Protein AF-A0A7Y6DN08-F1 (afdb_monomer)

Radius of gyration: 17.58 Å; Cα contacts (8 Å, |Δi|>4): 60; chains: 1; bounding box: 55×18×45 Å

Solvent-accessible surface area (backbone atoms only — not comparable to full-atom values): 5517 Å² total; per-residue (Å²): 140,82,84,79,54,45,80,47,69,48,92,56,81,80,80,79,52,68,72,60,49,55,49,50,54,59,58,43,73,76,43,87,35,70,46,65,35,73,54,57,69,56,70,75,73,68,48,93,78,54,72,87,78,43,58,70,53,51,44,51,48,51,54,55,46,50,65,67,65,50,78,74,81,79,86,84,77,85,78,79,76,86,133

Secondary structure (DSSP, 8-state):
-----EEEE-SSSSPPPHHHHHHHHHHHTTSS-EEEE---HHHHTT----GGGS-HHHHHHHHHHHHHHS---S---------

Foldseek 3Di:
DDAPAEEAEDPDADDDDPVVVV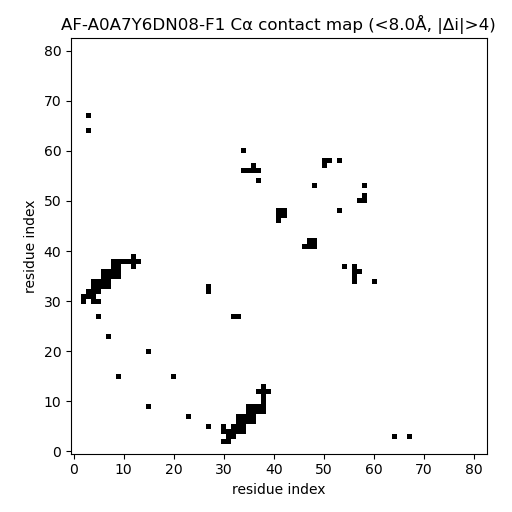VCVVVRVVTPHYAYAYDDPCVVVVHDDDLVPGDPSSVVVVVSVVVVPPDPPDDPPPPPDDD

Structure (mmCIF, N/CA/C/O backbone):
data_AF-A0A7Y6DN08-F1
#
_entry.id   AF-A0A7Y6DN08-F1
#
loop_
_atom_site.group_PDB
_atom_site.id
_atom_site.type_symbol
_atom_site.label_atom_id
_atom_site.label_alt_id
_atom_site.label_comp_id
_atom_site.label_asym_id
_atom_site.label_entity_id
_atom_site.label_seq_id
_atom_site.pdbx_PDB_ins_code
_atom_site.Cartn_x
_atom_site.Cartn_y
_atom_site.Cartn_z
_atom_site.occupancy
_atom_site.B_iso_or_equiv
_atom_site.auth_seq_id
_atom_site.auth_comp_id
_atom_site.auth_asym_id
_atom_site.auth_atom_id
_atom_site.pdbx_PDB_model_num
ATOM 1 N N . MET A 1 1 ? -10.710 -10.795 16.788 1.00 78.81 1 MET A N 1
ATOM 2 C CA . MET A 1 1 ? -9.726 -10.527 15.720 1.00 78.81 1 MET A CA 1
ATOM 3 C C . MET A 1 1 ? -10.203 -9.277 15.001 1.00 78.81 1 MET A C 1
ATOM 5 O O . MET A 1 1 ? -11.362 -9.257 14.610 1.00 78.81 1 MET A O 1
ATOM 9 N N . GLU A 1 2 ? -9.377 -8.236 14.921 1.00 89.88 2 GLU A N 1
ATOM 10 C CA . GLU A 1 2 ? -9.722 -6.947 14.303 1.00 89.88 2 GLU A CA 1
ATOM 11 C C . GLU A 1 2 ? -8.876 -6.740 13.040 1.00 89.88 2 GLU A C 1
ATOM 13 O O . GLU A 1 2 ? -7.667 -6.969 13.061 1.00 89.88 2 GLU A O 1
ATOM 18 N N . LEU A 1 3 ? -9.509 -6.339 11.934 1.00 93.00 3 LEU A N 1
ATOM 19 C CA . LEU A 1 3 ? -8.812 -5.982 10.698 1.00 93.00 3 LEU A CA 1
ATOM 20 C C . LEU A 1 3 ? -8.322 -4.533 10.792 1.00 93.00 3 LEU A C 1
ATOM 22 O O . LEU A 1 3 ? -9.134 -3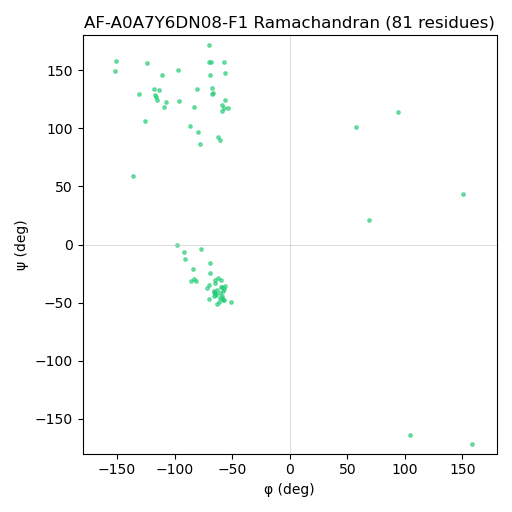.616 10.861 1.00 93.00 3 LEU A O 1
ATOM 26 N N . LEU A 1 4 ? -7.007 -4.313 10.729 1.00 94.88 4 LEU A N 1
ATOM 27 C CA . LEU A 1 4 ? -6.430 -2.963 10.810 1.00 94.88 4 LEU A CA 1
ATOM 28 C C . LEU A 1 4 ? -6.436 -2.215 9.464 1.00 94.88 4 LEU A C 1
ATOM 30 O O . LEU A 1 4 ? -6.546 -0.985 9.439 1.00 94.88 4 LEU A O 1
ATOM 34 N N . GLY A 1 5 ? -6.343 -2.946 8.350 1.00 95.38 5 GLY A N 1
ATOM 35 C CA . GLY A 1 5 ? -6.379 -2.405 6.991 1.00 95.38 5 GLY A CA 1
ATOM 36 C C . GLY A 1 5 ? -5.738 -3.335 5.956 1.00 95.38 5 GLY A C 1
ATOM 37 O O . GLY A 1 5 ? -5.399 -4.478 6.262 1.00 95.38 5 GLY A O 1
ATOM 38 N N . LEU A 1 6 ? -5.583 -2.828 4.732 1.00 97.25 6 LEU A N 1
ATOM 39 C CA . LEU A 1 6 ? -5.028 -3.520 3.566 1.00 97.25 6 LEU A CA 1
ATOM 40 C C . LEU A 1 6 ? -3.749 -2.829 3.081 1.00 97.25 6 LEU A C 1
ATOM 42 O O . LEU A 1 6 ? -3.729 -1.614 2.904 1.00 97.25 6 LEU A O 1
ATOM 46 N N . VAL A 1 7 ? -2.696 -3.598 2.806 1.00 97.69 7 VAL A N 1
ATOM 47 C CA . VAL A 1 7 ? -1.467 -3.086 2.181 1.00 97.69 7 VAL A CA 1
ATOM 48 C C . VAL A 1 7 ? -1.385 -3.608 0.751 1.00 97.69 7 VAL A C 1
ATOM 50 O O . VAL A 1 7 ? -1.321 -4.813 0.526 1.00 97.69 7 VAL A O 1
ATOM 53 N N . LEU A 1 8 ? -1.385 -2.695 -0.215 1.00 96.94 8 LEU A N 1
ATOM 54 C CA . LEU A 1 8 ? -1.173 -2.977 -1.630 1.00 96.94 8 LEU A CA 1
ATOM 55 C C . LEU A 1 8 ? 0.301 -2.744 -1.959 1.00 96.94 8 LEU A C 1
ATOM 57 O O . LEU A 1 8 ? 0.810 -1.652 -1.724 1.00 96.94 8 LEU A O 1
ATOM 61 N N . VAL A 1 9 ? 0.984 -3.751 -2.498 1.00 95.88 9 VAL A N 1
ATOM 62 C CA . VAL A 1 9 ? 2.415 -3.683 -2.831 1.00 95.88 9 VAL A CA 1
ATOM 63 C C . VAL A 1 9 ? 2.580 -3.839 -4.335 1.00 95.88 9 V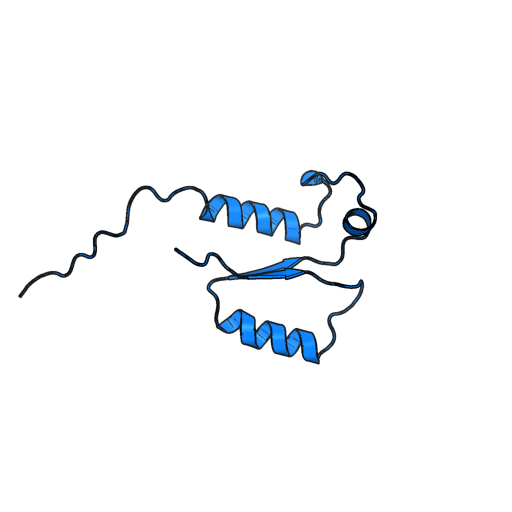AL A C 1
ATOM 65 O O . VAL A 1 9 ? 2.048 -4.787 -4.910 1.00 95.88 9 VAL A O 1
ATOM 68 N N . ALA A 1 10 ? 3.308 -2.924 -4.973 1.00 96.06 10 ALA A N 1
ATOM 69 C CA . ALA A 1 10 ? 3.594 -3.039 -6.397 1.00 96.06 10 ALA A CA 1
ATOM 70 C C . ALA A 1 10 ? 4.514 -4.239 -6.687 1.00 96.06 10 ALA A C 1
ATOM 72 O O . ALA A 1 10 ? 5.530 -4.465 -6.021 1.00 96.06 10 ALA A O 1
ATOM 73 N N . ASP A 1 11 ? 4.158 -5.003 -7.711 1.00 93.88 11 ASP A N 1
ATOM 74 C CA . ASP A 1 11 ? 4.889 -6.170 -8.203 1.00 93.88 11 ASP A CA 1
ATOM 75 C C . ASP A 1 11 ? 5.903 -5.830 -9.302 1.00 93.88 11 ASP A C 1
ATOM 77 O O . ASP A 1 11 ? 6.750 -6.658 -9.618 1.00 93.88 11 ASP A O 1
ATOM 81 N N . ALA A 1 12 ? 5.836 -4.620 -9.856 1.00 95.00 12 ALA A N 1
ATOM 82 C CA . ALA A 1 12 ? 6.748 -4.103 -10.866 1.00 95.00 12 ALA A CA 1
ATOM 83 C C . ALA A 1 12 ? 6.870 -2.570 -10.758 1.00 95.00 12 ALA A C 1
ATOM 85 O O . ALA A 1 12 ? 5.968 -1.909 -10.225 1.00 95.00 12 ALA A O 1
ATOM 86 N N . PRO A 1 13 ? 7.963 -1.971 -11.266 1.00 95.44 13 PRO A N 1
ATOM 87 C CA . PRO A 1 13 ? 8.104 -0.522 -11.315 1.00 95.44 13 PRO A CA 1
ATOM 88 C C . PRO A 1 13 ? 7.129 0.123 -12.310 1.00 95.44 13 PRO A C 1
ATOM 90 O O . PRO A 1 13 ? 6.699 -0.481 -13.292 1.00 95.44 13 PRO A O 1
ATOM 93 N N . GLY A 1 14 ? 6.846 1.408 -12.094 1.00 94.81 14 GLY A N 1
ATOM 94 C CA . GLY A 1 14 ? 6.067 2.235 -13.014 1.00 94.81 14 GLY A CA 1
ATOM 95 C C . GLY A 1 14 ? 4.637 2.510 -12.555 1.00 94.81 14 GLY A C 1
ATOM 96 O O . GLY A 1 14 ? 4.290 2.409 -11.379 1.00 94.81 14 GLY A O 1
ATOM 97 N N . ARG A 1 15 ? 3.801 2.956 -13.498 1.00 94.25 15 ARG A N 1
ATOM 98 C CA . ARG A 1 15 ? 2.424 3.377 -13.216 1.00 94.25 15 ARG A CA 1
ATOM 99 C C . ARG A 1 15 ? 1.501 2.168 -13.109 1.00 94.25 15 ARG A C 1
ATOM 101 O O . ARG A 1 15 ? 1.458 1.351 -14.021 1.00 94.25 15 ARG A O 1
ATOM 108 N N . LEU A 1 16 ? 0.663 2.152 -12.071 1.00 94.88 16 LEU A N 1
ATOM 109 C CA . LEU A 1 16 ? -0.361 1.125 -11.894 1.00 94.88 16 LEU A CA 1
ATOM 110 C C . LEU A 1 16 ? -1.333 1.084 -13.099 1.00 94.88 16 LEU A C 1
ATOM 112 O O . LEU A 1 16 ? -2.011 2.091 -13.368 1.00 94.88 16 LEU A O 1
ATOM 116 N N . PRO A 1 17 ? -1.436 -0.056 -13.814 1.00 96.31 17 PRO A N 1
ATOM 117 C CA . PRO A 1 17 ? -2.388 -0.236 -14.904 1.00 96.31 17 PRO A CA 1
ATOM 118 C C . PRO A 1 17 ? -3.828 0.026 -14.463 1.00 96.31 17 PRO A C 1
ATOM 120 O O . PRO A 1 17 ? -4.215 -0.259 -13.329 1.00 96.31 17 PRO A O 1
ATOM 123 N N . ARG A 1 18 ? -4.652 0.547 -15.381 1.00 97.69 18 ARG A N 1
ATOM 124 C CA . ARG A 1 18 ? -6.053 0.892 -15.093 1.00 97.69 18 ARG A CA 1
ATOM 125 C C . ARG A 1 18 ? -6.848 -0.248 -14.442 1.00 97.69 18 ARG A C 1
ATOM 127 O O . ARG A 1 18 ? -7.435 0.030 -13.403 1.00 97.69 18 ARG A O 1
ATOM 134 N N . PRO A 1 19 ? -6.828 -1.489 -14.957 1.00 97.62 19 PRO A N 1
ATOM 135 C CA . PRO A 1 19 ? -7.585 -2.575 -14.337 1.00 97.62 19 PRO A CA 1
ATOM 136 C C . PRO A 1 19 ? -7.200 -2.828 -12.872 1.00 97.62 19 PRO A C 1
ATOM 138 O O . PRO A 1 19 ? -8.074 -3.024 -12.034 1.00 97.62 19 PRO A O 1
ATOM 141 N N . LEU A 1 20 ? -5.906 -2.754 -12.540 1.00 96.62 20 LEU A N 1
ATOM 142 C CA . LEU A 1 20 ? -5.429 -2.955 -11.168 1.00 96.62 20 LEU A CA 1
ATOM 143 C C . LEU A 1 20 ? -5.791 -1.787 -10.253 1.00 96.62 20 LEU A C 1
ATOM 145 O O . LEU A 1 20 ? -6.149 -1.997 -9.099 1.00 96.62 20 LEU A O 1
ATOM 149 N N . ARG A 1 21 ? -5.743 -0.555 -10.766 1.00 96.19 21 ARG A N 1
ATOM 150 C CA . ARG A 1 21 ? -6.189 0.621 -10.011 1.00 96.19 21 ARG A CA 1
ATOM 151 C C . ARG A 1 21 ? -7.687 0.559 -9.714 1.00 96.19 21 ARG A C 1
ATOM 153 O O . ARG A 1 21 ? -8.090 0.871 -8.599 1.00 96.19 21 ARG A O 1
ATOM 160 N N . ASP A 1 22 ? -8.492 0.165 -10.693 1.00 97.38 22 ASP A N 1
ATOM 161 C CA . ASP A 1 22 ? -9.942 0.070 -10.532 1.00 97.38 22 ASP A CA 1
ATOM 162 C C . ASP A 1 22 ? -10.277 -1.043 -9.507 1.00 97.38 22 ASP A C 1
ATOM 164 O O . ASP A 1 22 ? -11.081 -0.827 -8.602 1.00 97.38 22 ASP A O 1
ATOM 168 N N . LEU A 1 23 ? -9.566 -2.181 -9.544 1.00 96.75 23 LEU A N 1
ATOM 169 C CA . LEU A 1 23 ? -9.660 -3.220 -8.508 1.00 96.75 23 LEU A CA 1
ATOM 170 C C . LEU A 1 23 ? -9.254 -2.700 -7.121 1.00 96.75 23 LEU A C 1
ATOM 172 O O . LEU A 1 23 ? -9.978 -2.929 -6.154 1.00 96.75 23 LEU A O 1
ATOM 176 N N . ALA A 1 24 ? -8.135 -1.977 -7.022 1.00 96.25 24 ALA A N 1
ATOM 177 C CA . ALA A 1 24 ? -7.658 -1.383 -5.774 1.00 96.25 24 ALA A CA 1
ATOM 178 C C . ALA A 1 24 ? -8.699 -0.440 -5.145 1.00 96.25 24 ALA A C 1
ATOM 180 O O . ALA A 1 24 ? -8.870 -0.444 -3.927 1.00 96.25 24 ALA A O 1
ATOM 181 N N . GLN A 1 25 ? -9.429 0.330 -5.961 1.00 95.88 25 GLN A N 1
ATOM 182 C CA . GLN A 1 25 ? -10.520 1.183 -5.482 1.00 95.88 25 GLN A CA 1
ATOM 183 C C . GLN A 1 25 ? -11.690 0.371 -4.920 1.00 95.88 25 GLN A C 1
ATOM 185 O O . GLN A 1 25 ? -12.198 0.702 -3.850 1.00 95.88 25 GLN A O 1
ATOM 190 N N . VAL A 1 26 ? -12.096 -0.699 -5.610 1.00 96.94 26 VAL A N 1
ATOM 191 C CA . VAL A 1 26 ? -13.202 -1.561 -5.167 1.00 96.94 26 VAL A CA 1
ATOM 192 C C . VAL A 1 26 ? -12.870 -2.233 -3.836 1.00 96.94 26 VAL A C 1
ATOM 194 O O . VAL A 1 26 ? -13.652 -2.136 -2.893 1.00 96.94 26 VAL A O 1
ATOM 197 N N . VAL A 1 27 ? -11.705 -2.878 -3.731 1.00 96.06 27 VAL A N 1
ATOM 198 C CA . VAL A 1 27 ? -11.321 -3.584 -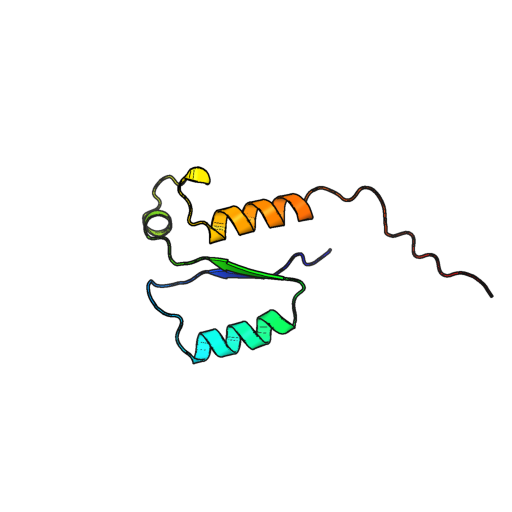2.495 1.00 96.06 27 VAL A CA 1
ATOM 199 C C . VAL A 1 27 ? -11.016 -2.612 -1.357 1.00 96.06 27 VAL A C 1
ATOM 201 O O . VAL A 1 27 ? -11.356 -2.887 -0.208 1.00 96.06 27 VAL A O 1
ATOM 204 N N . GLY A 1 28 ? -10.439 -1.449 -1.672 1.00 95.44 28 GLY A N 1
ATOM 205 C CA . GLY A 1 28 ? -10.1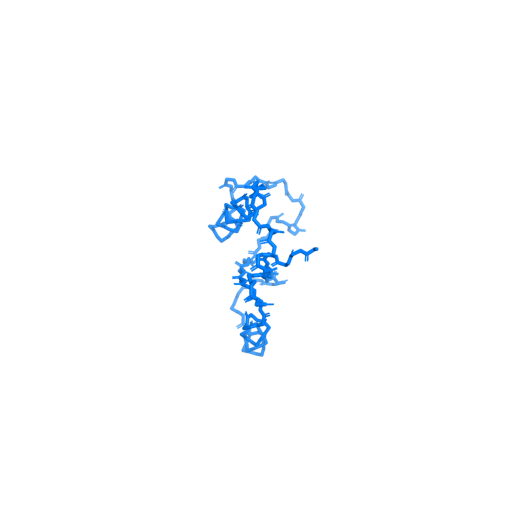23 -0.414 -0.693 1.00 95.44 28 GLY A CA 1
ATOM 206 C C . GLY A 1 28 ? -11.359 0.192 -0.028 1.00 95.44 28 GLY A C 1
ATOM 207 O O . GLY A 1 28 ? -11.295 0.558 1.141 1.00 95.44 28 GLY A O 1
ATOM 208 N N . GLY A 1 29 ? -12.499 0.250 -0.728 1.00 93.81 29 GLY A N 1
ATOM 209 C CA . GLY A 1 29 ? -13.766 0.731 -0.165 1.00 93.81 29 GLY A CA 1
ATOM 210 C C . GLY A 1 29 ? -14.389 -0.197 0.887 1.00 93.81 29 GLY A C 1
ATOM 211 O O . GLY A 1 29 ? -15.265 0.236 1.630 1.00 93.81 29 GLY A O 1
ATOM 212 N N . GLY A 1 30 ? -13.948 -1.459 0.960 1.00 93.88 30 GLY A N 1
ATOM 213 C CA . GLY A 1 30 ? -14.477 -2.465 1.886 1.00 93.88 30 GLY A CA 1
ATOM 214 C C . GLY A 1 30 ? -13.668 -2.658 3.171 1.00 93.88 30 GLY A C 1
ATOM 215 O O . GLY A 1 30 ? -14.035 -3.497 3.991 1.00 93.88 30 GLY A O 1
ATOM 216 N N . VAL A 1 31 ? -12.563 -1.931 3.354 1.00 96.06 31 VAL A N 1
ATOM 217 C CA . VAL A 1 31 ? -11.637 -2.109 4.485 1.00 96.06 31 VAL A CA 1
ATOM 218 C C . VAL A 1 31 ? -11.441 -0.802 5.258 1.00 96.06 31 VAL A C 1
ATOM 220 O O . VAL A 1 31 ? -11.598 0.272 4.683 1.00 96.06 31 VAL A O 1
ATOM 223 N N . PRO A 1 32 ? -11.055 -0.848 6.550 1.00 95.31 32 PRO A N 1
ATOM 224 C CA . PRO A 1 32 ? -10.916 0.369 7.353 1.00 95.31 32 PRO A CA 1
ATOM 225 C C . PRO A 1 32 ? -9.894 1.368 6.801 1.00 95.31 32 PRO A C 1
ATOM 227 O O . PRO A 1 32 ? -10.070 2.577 6.935 1.00 95.31 32 PRO A O 1
ATOM 230 N N . ARG A 1 33 ? -8.792 0.862 6.231 1.00 95.62 33 ARG A N 1
ATOM 231 C CA . ARG A 1 33 ? -7.655 1.645 5.724 1.00 95.62 33 ARG A CA 1
ATOM 232 C C . ARG A 1 33 ? -6.982 0.894 4.585 1.00 95.62 33 ARG A C 1
ATOM 234 O O . ARG A 1 33 ? -6.953 -0.336 4.602 1.00 95.62 33 ARG A O 1
ATOM 241 N N . THR A 1 34 ? -6.408 1.628 3.636 1.00 97.31 34 THR A N 1
ATOM 242 C CA . THR A 1 34 ? -5.574 1.062 2.569 1.00 97.31 34 THR A CA 1
ATOM 243 C C . THR A 1 34 ? -4.267 1.841 2.456 1.00 97.31 34 THR A C 1
ATOM 245 O O . T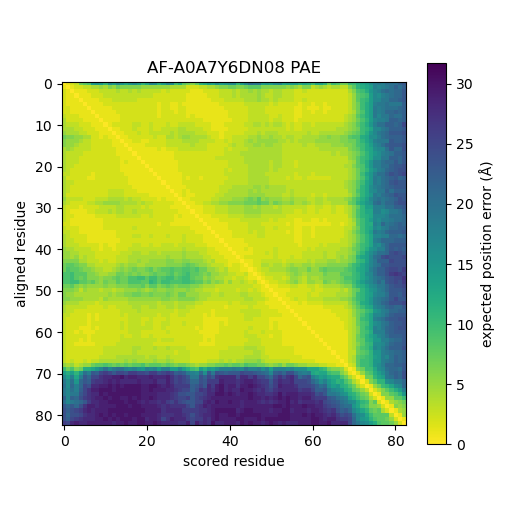HR A 1 34 ? -4.288 3.065 2.328 1.00 97.31 34 THR A O 1
ATOM 248 N N . TRP A 1 35 ? -3.139 1.134 2.450 1.00 97.69 35 TRP A N 1
ATOM 249 C CA . TRP A 1 35 ? -1.808 1.682 2.186 1.00 97.69 35 TRP A CA 1
ATOM 250 C C . TRP A 1 35 ? -1.282 1.168 0.852 1.00 97.69 35 TRP A C 1
ATOM 252 O O . TRP A 1 35 ? -1.539 0.027 0.481 1.00 97.69 35 TRP A O 1
ATOM 262 N N . ASN A 1 36 ? -0.527 2.003 0.140 1.00 96.00 36 ASN A N 1
ATOM 263 C CA . ASN A 1 36 ? 0.132 1.624 -1.106 1.00 96.00 36 ASN A CA 1
ATOM 264 C C . ASN A 1 36 ? 1.644 1.693 -0.905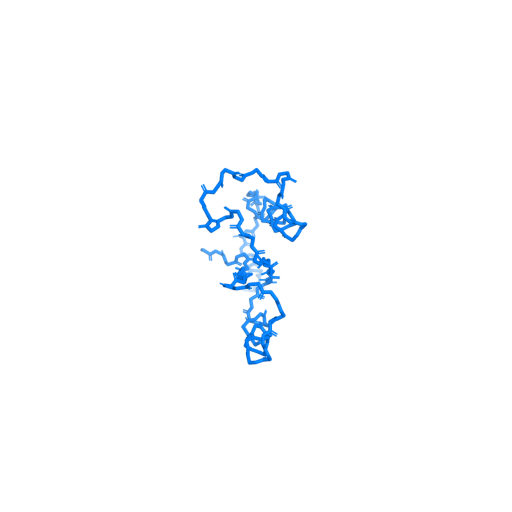 1.00 96.00 36 ASN A C 1
ATOM 266 O O . ASN A 1 36 ? 2.162 2.741 -0.528 1.00 96.00 36 ASN A O 1
ATOM 270 N N . VAL A 1 37 ? 2.332 0.591 -1.171 1.00 96.38 37 VAL A N 1
ATOM 271 C CA . VAL A 1 37 ? 3.787 0.465 -1.121 1.00 96.38 37 VAL A CA 1
ATOM 272 C C . VAL A 1 37 ? 4.300 0.380 -2.560 1.00 96.38 37 VA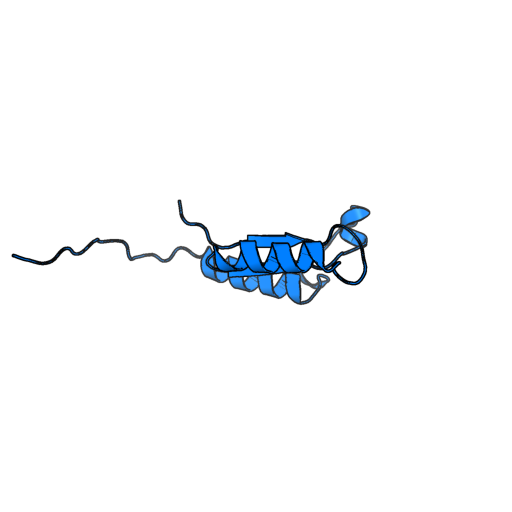L A C 1
ATOM 274 O O . VAL A 1 37 ? 3.859 -0.498 -3.310 1.00 96.38 37 VAL A O 1
ATOM 277 N N . PRO A 1 38 ? 5.194 1.294 -2.979 1.00 95.56 38 PRO A N 1
ATOM 278 C CA . PRO A 1 38 ? 5.742 1.272 -4.328 1.00 95.56 38 PRO A CA 1
ATOM 279 C C . PRO A 1 38 ? 6.684 0.078 -4.523 1.00 95.56 38 PRO A C 1
ATOM 281 O O . PRO A 1 38 ? 7.057 -0.613 -3.576 1.00 95.56 38 PRO A O 1
ATOM 284 N N . TRP A 1 39 ? 7.104 -0.137 -5.766 1.00 95.62 39 TRP A N 1
ATOM 285 C CA . TRP A 1 39 ? 8.176 -1.076 -6.069 1.00 95.62 39 TRP A CA 1
ATOM 286 C C . TRP A 1 39 ? 9.495 -0.567 -5.482 1.00 95.62 39 TRP A C 1
ATOM 288 O O . TRP A 1 39 ? 9.859 0.591 -5.698 1.00 95.62 39 TRP A O 1
ATOM 298 N N . ILE A 1 40 ? 10.205 -1.429 -4.755 1.00 94.88 40 ILE A N 1
ATOM 299 C CA . ILE A 1 40 ? 11.496 -1.127 -4.131 1.00 94.88 40 ILE A CA 1
ATOM 300 C C . ILE A 1 40 ? 12.484 -2.191 -4.599 1.00 94.88 40 ILE A C 1
ATOM 302 O O . ILE A 1 40 ? 12.402 -3.345 -4.181 1.00 94.88 40 ILE A O 1
ATOM 306 N N . GLU A 1 41 ? 13.392 -1.800 -5.492 1.00 93.75 41 GLU A N 1
ATOM 307 C CA . GLU A 1 41 ? 14.317 -2.723 -6.163 1.00 93.75 41 GLU A CA 1
ATOM 308 C C . GLU A 1 41 ? 15.193 -3.494 -5.166 1.00 93.75 41 GLU A C 1
ATOM 310 O O . GLU A 1 41 ? 15.285 -4.718 -5.229 1.00 93.75 41 GLU A O 1
ATOM 315 N N . SER A 1 42 ? 15.758 -2.800 -4.174 1.00 92.19 42 SER A N 1
ATOM 316 C CA . SER A 1 42 ? 16.646 -3.405 -3.172 1.00 92.19 42 SER A CA 1
ATOM 317 C C . SER A 1 42 ? 15.976 -4.528 -2.369 1.00 92.19 42 SER A C 1
ATOM 319 O O . SER A 1 42 ? 16.626 -5.511 -2.016 1.00 92.19 42 SER A O 1
ATOM 321 N N . TRP A 1 43 ? 14.655 -4.462 -2.152 1.00 91.75 43 TRP A N 1
ATOM 322 C CA . TRP A 1 43 ? 13.906 -5.521 -1.460 1.00 91.75 43 TRP A CA 1
ATOM 323 C C . TRP A 1 43 ? 13.809 -6.815 -2.276 1.00 91.75 43 TRP A C 1
ATOM 325 O O . TRP A 1 43 ? 13.631 -7.892 -1.711 1.00 91.75 43 TRP A O 1
ATOM 335 N N . ARG A 1 44 ? 13.917 -6.733 -3.605 1.00 90.50 44 ARG A N 1
ATOM 336 C CA . ARG A 1 44 ? 13.836 -7.887 -4.518 1.00 90.50 44 ARG A CA 1
ATOM 337 C C . ARG A 1 44 ? 15.172 -8.573 -4.694 1.00 90.50 44 ARG A C 1
ATOM 339 O O . ARG A 1 44 ? 15.215 -9.788 -4.858 1.00 90.50 44 ARG A O 1
ATOM 346 N N . LEU A 1 45 ? 16.237 -7.790 -4.600 1.00 92.12 45 LEU A N 1
ATOM 347 C CA . LEU A 1 45 ? 17.611 -8.269 -4.605 1.00 92.12 45 LEU A CA 1
ATOM 348 C C . LEU A 1 45 ? 18.028 -8.873 -3.252 1.00 92.12 45 LEU A C 1
ATOM 350 O O . LEU A 1 45 ? 19.122 -9.417 -3.141 1.00 92.12 45 LEU A O 1
ATOM 354 N N . GLY A 1 46 ? 17.157 -8.820 -2.235 1.00 88.50 46 GLY A N 1
ATOM 355 C CA . GLY A 1 46 ? 17.448 -9.337 -0.896 1.00 88.50 46 GLY A CA 1
ATOM 356 C C . GLY A 1 46 ? 18.503 -8.514 -0.157 1.00 88.50 46 GLY A C 1
ATOM 357 O O . GLY A 1 46 ? 19.148 -9.020 0.761 1.00 88.50 46 GLY A O 1
ATOM 358 N N . GLU A 1 47 ? 18.703 -7.261 -0.565 1.00 90.50 47 GLU A N 1
ATOM 359 C CA . GLU A 1 47 ? 19.650 -6.366 0.084 1.00 90.50 47 GLU A CA 1
ATOM 360 C C . GLU A 1 47 ? 19.146 -5.981 1.484 1.00 90.50 47 GLU A C 1
ATOM 362 O O . GLU A 1 47 ? 17.935 -5.831 1.693 1.00 90.50 47 GLU A O 1
ATOM 367 N N . PRO A 1 48 ? 20.050 -5.789 2.463 1.00 87.69 48 PRO A N 1
ATOM 368 C CA . PRO A 1 48 ? 19.664 -5.286 3.772 1.00 87.69 48 PRO A CA 1
ATOM 369 C C . PRO A 1 48 ? 18.939 -3.943 3.644 1.00 87.69 48 PRO A C 1
ATOM 371 O O . PRO A 1 48 ? 19.475 -2.990 3.085 1.00 87.69 48 PRO A O 1
ATOM 374 N N . SER A 1 49 ? 17.728 -3.855 4.192 1.00 87.69 49 SER A N 1
ATOM 375 C CA . SER A 1 49 ? 16.935 -2.626 4.178 1.00 87.69 49 SER A CA 1
ATOM 376 C C . SER A 1 49 ? 16.696 -2.110 5.593 1.00 87.69 49 SER A C 1
ATOM 378 O O . SER A 1 49 ? 16.163 -2.844 6.429 1.00 87.69 49 SER A O 1
ATOM 380 N N . ALA A 1 50 ? 17.016 -0.842 5.853 1.00 90.69 50 ALA A N 1
ATOM 381 C CA . ALA A 1 50 ? 16.600 -0.144 7.066 1.00 90.69 50 ALA A CA 1
ATOM 382 C C . ALA A 1 50 ? 15.344 0.703 6.805 1.00 90.69 50 ALA A C 1
ATOM 384 O O . ALA A 1 50 ? 15.130 1.215 5.706 1.00 90.69 50 ALA A O 1
ATOM 385 N N . LEU A 1 51 ? 14.511 0.893 7.835 1.00 90.62 51 LEU A N 1
ATOM 386 C CA . LEU A 1 51 ? 13.295 1.711 7.722 1.00 90.62 51 LEU A CA 1
ATOM 387 C C . LEU A 1 51 ? 13.605 3.180 7.388 1.00 90.62 51 LEU A C 1
ATOM 389 O O . LEU A 1 51 ? 12.811 3.847 6.727 1.00 90.62 51 LEU A O 1
ATOM 393 N N . THR A 1 52 ? 14.769 3.679 7.810 1.00 90.81 52 THR A N 1
ATOM 394 C CA . THR A 1 52 ? 15.260 5.025 7.480 1.00 90.81 52 THR A CA 1
ATOM 395 C C . THR A 1 52 ? 15.393 5.232 5.975 1.00 90.81 52 THR A C 1
ATOM 397 O O . THR A 1 52 ? 15.027 6.300 5.481 1.00 90.81 52 THR A O 1
ATOM 400 N N . ASP A 1 53 ? 15.801 4.188 5.253 1.00 90.56 53 ASP A N 1
ATOM 401 C CA . ASP A 1 53 ? 16.103 4.225 3.819 1.00 90.56 53 ASP A CA 1
ATOM 402 C C . ASP A 1 53 ? 14.883 3.872 2.953 1.00 90.56 53 ASP A C 1
ATOM 404 O O . ASP A 1 53 ? 14.913 3.988 1.729 1.00 90.56 53 ASP A O 1
ATOM 408 N N . ALA A 1 54 ? 13.779 3.456 3.579 1.00 92.81 54 ALA A N 1
ATOM 409 C CA . ALA A 1 54 ? 12.560 3.087 2.876 1.00 92.81 54 ALA A CA 1
ATOM 410 C C . ALA A 1 54 ? 11.858 4.314 2.254 1.00 92.81 54 ALA A C 1
ATOM 412 O O . ALA A 1 54 ? 12.012 5.442 2.728 1.00 92.81 54 ALA A O 1
ATOM 413 N N . PRO A 1 55 ? 11.016 4.14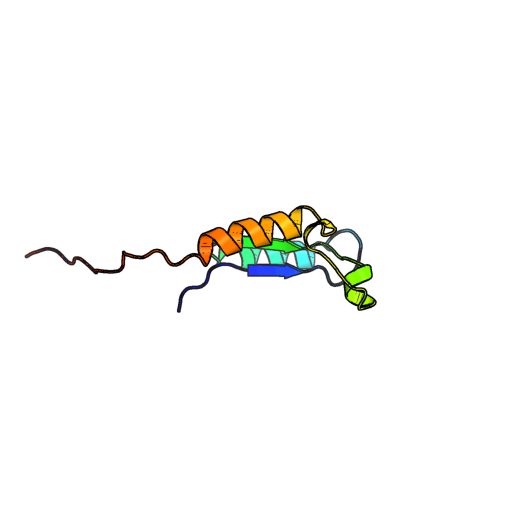3 1.224 1.00 94.81 55 PRO A N 1
ATOM 414 C CA . PRO A 1 55 ? 10.163 5.221 0.734 1.00 94.81 55 PRO A CA 1
ATOM 415 C C . PRO A 1 55 ? 9.250 5.790 1.826 1.00 94.81 55 PRO A C 1
ATOM 417 O O . PRO A 1 55 ? 8.912 5.125 2.812 1.00 94.81 55 PRO A O 1
ATOM 420 N N . ARG A 1 56 ? 8.806 7.037 1.637 1.00 96.06 56 ARG A N 1
ATOM 421 C CA . ARG A 1 56 ? 7.944 7.738 2.603 1.00 96.06 56 ARG A CA 1
ATOM 422 C C . ARG A 1 56 ? 6.664 6.958 2.899 1.00 96.06 56 ARG A C 1
ATOM 424 O O . ARG A 1 56 ? 6.186 6.982 4.027 1.00 96.06 56 ARG A O 1
ATOM 431 N N . GLU A 1 57 ? 6.120 6.287 1.896 1.00 96.25 57 GLU A N 1
ATOM 432 C CA . GLU A 1 57 ? 4.917 5.467 1.968 1.00 96.25 57 GLU A CA 1
ATOM 433 C C . GLU A 1 57 ? 5.077 4.315 2.962 1.00 96.25 57 GLU A C 1
ATOM 435 O O . GLU A 1 57 ? 4.172 4.064 3.753 1.00 96.25 57 GLU A O 1
ATOM 440 N N . VAL A 1 58 ? 6.246 3.666 2.967 1.00 96.69 58 VAL A N 1
ATOM 441 C CA . VAL A 1 58 ? 6.564 2.561 3.882 1.00 96.69 58 VAL A CA 1
ATOM 442 C C . VAL A 1 58 ? 6.732 3.076 5.303 1.00 96.69 58 VAL A C 1
ATOM 444 O O . VAL A 1 58 ? 6.143 2.514 6.220 1.00 96.69 58 VAL A O 1
ATOM 447 N N . ARG A 1 59 ? 7.483 4.168 5.494 1.00 96.44 59 ARG A N 1
ATOM 448 C CA . ARG A 1 59 ? 7.638 4.778 6.825 1.00 96.44 59 ARG A CA 1
ATOM 449 C C . ARG A 1 59 ? 6.287 5.176 7.410 1.00 96.44 59 ARG A C 1
ATOM 451 O O . ARG A 1 59 ? 5.957 4.771 8.515 1.00 96.44 59 ARG A O 1
ATOM 458 N N . ARG A 1 60 ? 5.460 5.855 6.611 1.00 96.62 60 ARG A N 1
ATOM 459 C CA . ARG A 1 60 ? 4.097 6.234 6.995 1.00 96.62 60 ARG A CA 1
ATOM 460 C C . ARG A 1 60 ? 3.235 5.020 7.354 1.00 96.62 60 ARG A C 1
ATOM 462 O O . ARG A 1 60 ? 2.513 5.075 8.341 1.00 96.62 60 ARG A O 1
ATOM 469 N N . LEU A 1 61 ? 3.294 3.948 6.560 1.00 96.69 61 LEU A N 1
ATOM 470 C CA . LEU A 1 61 ? 2.598 2.695 6.862 1.00 96.69 61 LEU A CA 1
ATOM 471 C C . LEU A 1 61 ? 3.030 2.146 8.228 1.00 96.69 61 LEU A C 1
ATOM 473 O O . LEU A 1 61 ? 2.171 1.792 9.028 1.00 96.69 61 LEU A O 1
ATOM 477 N N . VAL A 1 62 ? 4.335 2.083 8.501 1.00 95.56 62 VAL A N 1
ATOM 478 C CA . VAL A 1 62 ? 4.858 1.563 9.773 1.00 95.56 62 VAL A CA 1
ATOM 479 C C . VAL A 1 62 ? 4.451 2.446 10.950 1.00 95.56 62 VAL A C 1
ATOM 481 O O . VAL A 1 62 ? 4.032 1.911 11.976 1.00 95.56 62 VAL A O 1
ATOM 484 N N . ASP A 1 63 ? 4.512 3.769 10.805 1.00 95.31 63 ASP A N 1
ATOM 485 C CA . ASP A 1 63 ? 4.097 4.716 11.844 1.00 95.31 63 ASP A CA 1
ATOM 486 C C . ASP A 1 63 ? 2.605 4.555 12.178 1.00 95.31 63 ASP A C 1
ATOM 488 O O . ASP A 1 63 ? 2.229 4.391 13.341 1.00 95.31 63 ASP A O 1
ATOM 492 N N . GLU A 1 64 ? 1.747 4.536 11.152 1.00 95.75 64 GLU A N 1
ATOM 493 C CA . GLU A 1 64 ? 0.302 4.358 11.321 1.00 95.75 64 GLU A CA 1
ATOM 494 C C . GLU A 1 64 ? -0.028 2.974 11.895 1.00 95.75 64 GLU A C 1
ATOM 496 O O . GLU A 1 64 ? -0.854 2.867 12.800 1.00 95.75 64 GLU A O 1
ATOM 501 N N . LEU A 1 65 ? 0.641 1.911 11.437 1.00 94.12 65 LEU A N 1
ATOM 502 C CA . LEU A 1 65 ? 0.432 0.564 11.962 1.00 94.12 65 LEU A CA 1
ATOM 503 C C . LEU A 1 65 ? 0.883 0.449 13.423 1.00 94.12 65 LEU A C 1
ATOM 505 O O . LEU A 1 65 ? 0.173 -0.144 14.227 1.00 94.12 65 LEU A O 1
ATOM 509 N N . SER A 1 66 ? 2.013 1.051 13.795 1.00 93.38 66 SER A N 1
ATOM 510 C CA . SER A 1 66 ? 2.511 1.046 15.179 1.00 93.38 66 SER A CA 1
ATOM 511 C C . SER A 1 66 ? 1.543 1.757 16.128 1.00 93.38 66 SER A C 1
ATOM 513 O O . SER A 1 66 ? 1.278 1.272 17.232 1.00 93.38 66 SER A O 1
ATOM 515 N N . ALA A 1 67 ? 0.945 2.865 15.679 1.00 92.94 67 ALA A N 1
ATOM 516 C CA . ALA A 1 67 ? -0.092 3.568 16.429 1.00 92.94 67 ALA A CA 1
ATOM 517 C C . ALA A 1 67 ? -1.369 2.724 16.609 1.00 92.94 67 ALA A C 1
ATOM 519 O O . ALA A 1 67 ? -2.020 2.822 17.645 1.00 92.94 67 ALA A O 1
ATOM 520 N N . LEU A 1 68 ? -1.712 1.879 15.629 1.00 91.75 68 LEU A N 1
ATOM 521 C CA . LEU A 1 68 ? -2.885 0.995 15.678 1.00 91.75 68 LEU A CA 1
ATOM 522 C C . LEU A 1 68 ? -2.650 -0.293 16.477 1.00 91.75 68 LEU A C 1
ATOM 524 O O . LEU A 1 68 ? -3.591 -0.838 17.045 1.00 91.75 68 LEU A O 1
ATOM 528 N N . VAL A 1 69 ? -1.416 -0.800 16.488 1.00 87.81 69 VAL A N 1
ATOM 529 C CA . VAL A 1 69 ? -1.035 -2.042 17.180 1.00 87.81 69 VAL A CA 1
ATOM 530 C C . VAL A 1 69 ? -0.744 -1.800 18.660 1.00 87.81 69 VAL A C 1
ATOM 532 O O . VAL A 1 69 ? -0.830 -2.736 19.455 1.00 87.81 69 VAL A O 1
ATOM 535 N N . THR A 1 70 ? -0.437 -0.559 19.055 1.00 75.25 70 THR A N 1
ATOM 536 C CA . THR A 1 70 ? -0.322 -0.209 20.474 1.00 75.25 70 THR A CA 1
ATOM 537 C C . THR A 1 70 ? -1.648 -0.558 21.149 1.00 75.25 70 THR A C 1
ATOM 539 O O . THR A 1 70 ? -2.677 -0.009 20.752 1.00 75.25 70 THR A O 1
ATOM 542 N N . PRO A 1 71 ? -1.667 -1.484 22.126 1.00 59.69 71 PRO A N 1
ATOM 543 C CA . PRO A 1 71 ? -2.912 -1.935 22.709 1.00 59.69 71 PRO A CA 1
ATOM 544 C C . PRO A 1 71 ? -3.625 -0.728 23.300 1.00 59.69 71 PRO A C 1
ATOM 546 O O . PRO A 1 71 ? -3.161 -0.125 24.270 1.00 59.69 71 PRO A O 1
ATOM 549 N N . VAL A 1 72 ? -4.777 -0.398 22.719 1.00 55.00 72 VAL A N 1
ATOM 550 C CA . VAL A 1 72 ? -5.815 0.331 23.429 1.00 55.00 72 VAL A CA 1
ATOM 551 C C . VAL A 1 72 ? -6.194 -0.568 24.600 1.00 55.00 72 VAL A C 1
ATOM 553 O O . VAL A 1 72 ? -7.040 -1.456 24.510 1.00 55.00 72 VAL A O 1
ATOM 556 N N . ALA A 1 73 ? -5.503 -0.380 25.721 1.00 53.69 73 ALA A N 1
ATOM 557 C CA . ALA A 1 73 ? -6.071 -0.703 27.003 1.00 53.69 73 ALA A CA 1
ATOM 558 C C . ALA A 1 73 ? -7.405 0.051 27.062 1.00 53.69 73 ALA A C 1
ATOM 560 O O . ALA A 1 73 ? -7.418 1.281 27.052 1.00 53.69 73 ALA A O 1
ATOM 561 N N . THR A 1 74 ? -8.502 -0.703 27.155 1.00 52.44 74 THR A N 1
ATOM 562 C CA . THR A 1 74 ? -9.882 -0.244 27.404 1.00 52.44 74 THR A CA 1
ATOM 563 C C . THR A 1 74 ? -10.735 0.005 26.160 1.00 52.44 74 THR A C 1
ATOM 565 O O . THR A 1 74 ? -10.563 0.992 25.456 1.00 52.44 74 THR A O 1
ATOM 568 N N . GLY A 1 75 ? -11.779 -0.816 25.989 1.00 50.84 75 GLY A N 1
ATOM 569 C CA . GLY A 1 75 ? -12.956 -0.363 25.245 1.00 50.84 75 GLY A CA 1
ATOM 570 C C . GLY A 1 75 ? -13.772 -1.403 24.492 1.00 50.84 75 GLY A C 1
ATOM 571 O O . GLY A 1 75 ? -14.208 -1.128 23.381 1.00 50.84 75 GLY A O 1
ATOM 572 N N . THR A 1 76 ? -14.058 -2.571 25.065 1.00 45.81 76 THR A N 1
ATOM 573 C CA . THR A 1 76 ? -15.229 -3.338 24.604 1.00 45.81 76 THR A CA 1
ATOM 574 C C . THR A 1 76 ? -16.014 -3.892 25.786 1.00 45.81 76 THR A C 1
ATOM 576 O O . THR A 1 76 ? -16.227 -5.091 25.926 1.00 45.81 76 THR A O 1
ATOM 579 N N . THR A 1 77 ? -16.483 -2.987 26.648 1.00 44.19 77 THR A N 1
ATOM 580 C CA . THR A 1 77 ? -17.701 -3.250 27.420 1.00 44.19 77 THR A CA 1
ATOM 581 C C . THR A 1 77 ? -18.869 -2.814 26.549 1.00 44.19 77 THR A C 1
ATOM 583 O O . THR A 1 77 ? -19.149 -1.623 26.419 1.00 44.19 77 THR A O 1
ATOM 586 N N . TYR A 1 78 ? -19.544 -3.780 25.927 1.00 52.19 78 TYR A N 1
ATOM 587 C CA . TYR A 1 78 ? -20.852 -3.570 25.317 1.00 52.19 78 TYR A CA 1
ATOM 588 C C . TYR A 1 78 ? -21.848 -3.170 26.416 1.00 52.19 78 TYR A C 1
ATOM 590 O O . TYR A 1 78 ? -22.458 -4.014 27.068 1.00 52.19 78 TYR A O 1
ATOM 598 N N . ARG A 1 79 ? -22.007 -1.863 26.637 1.00 48.94 79 ARG A N 1
ATOM 599 C CA . ARG A 1 79 ? -23.075 -1.284 27.455 1.00 48.94 79 ARG A CA 1
ATOM 600 C C . ARG A 1 79 ? -24.361 -1.289 26.628 1.00 48.94 79 ARG A C 1
ATOM 602 O O . ARG A 1 79 ? -24.675 -0.322 25.944 1.00 48.94 79 ARG A O 1
ATOM 609 N N . LYS A 1 80 ? -25.100 -2.400 26.662 1.00 44.84 80 LYS A N 1
ATOM 610 C CA . LYS A 1 80 ? -26.539 -2.374 26.376 1.00 44.84 80 LYS A CA 1
ATOM 611 C C . LYS A 1 80 ? -27.227 -1.881 27.643 1.00 44.84 80 LYS A C 1
ATOM 613 O O . LYS A 1 80 ? -27.421 -2.628 28.595 1.00 44.84 80 LYS A O 1
ATOM 618 N N . GLU A 1 81 ? -27.506 -0.587 27.666 1.00 49.53 81 GLU A N 1
ATOM 619 C CA . GLU A 1 81 ? -28.410 0.020 28.630 1.00 49.53 81 GLU A CA 1
ATOM 620 C C . GLU A 1 81 ? -29.851 -0.452 28.394 1.00 49.53 81 GLU A C 1
ATOM 622 O O . GLU A 1 81 ? -30.357 -0.394 27.278 1.00 49.53 81 GLU A O 1
ATOM 627 N N . GLN A 1 82 ? -30.467 -0.900 29.491 1.00 41.34 82 GLN A N 1
ATOM 628 C CA . GLN A 1 82 ? -31.759 -0.426 29.998 1.00 41.34 82 GLN A CA 1
ATOM 629 C C . GLN A 1 82 ? -32.969 -0.527 29.050 1.00 41.34 82 GLN A C 1
ATOM 631 O O . GLN A 1 82 ? -33.230 0.381 28.261 1.00 41.34 82 GLN A O 1
ATOM 636 N N . ARG A 1 83 ? -33.806 -1.550 29.267 1.00 41.75 83 ARG A N 1
ATOM 637 C CA . ARG A 1 83 ? -35.195 -1.333 29.708 1.00 41.75 83 ARG A CA 1
ATOM 638 C C . ARG A 1 83 ? -35.745 -2.552 30.438 1.00 41.75 83 ARG A C 1
ATOM 640 O O . ARG A 1 83 ? -35.343 -3.674 30.064 1.00 41.75 83 ARG A O 1
#

pLDDT: mean 86.95, std 16.77, range [41.34, 97.69]

Sequence (83 aa):
MELLGLVLVADAPGRLPRPLRDLAQVVGGGVPRTWNVPWIESWRLGEPSALTDAPREVRRLVDELSALVTPVATGTTYRKEQR

Mean predicted aligned error: 8.06 Å